Protein AF-A0A2V4L7A8-F1 (afdb_monomer)

Solvent-accessible surface area (backbone atoms only — not comparable to full-atom values): 4605 Å² total; per-residue (Å²): 112,69,73,58,54,53,50,50,51,50,50,51,53,52,52,52,52,53,50,50,52,52,49,52,41,65,77,49,73,58,77,52,75,68,83,50,99,85,51,94,62,78,85,51,57,50,58,58,56,50,52,50,53,50,52,50,52,52,51,54,52,51,50,50,54,52,51,52,51,55,55,69,69,52,71,81,132

Structure (mmCIF, N/CA/C/O backbone):
data_AF-A0A2V4L7A8-F1
#
_entry.id   AF-A0A2V4L7A8-F1
#
loop_
_atom_site.group_PDB
_atom_site.id
_atom_site.type_symbol
_atom_site.label_atom_id
_atom_site.label_alt_id
_atom_site.label_comp_id
_atom_site.label_asym_id
_atom_site.label_entity_id
_atom_site.label_seq_id
_atom_site.pdbx_PDB_ins_code
_atom_site.Cartn_x
_atom_site.Cartn_y
_atom_site.Cartn_z
_atom_site.occupancy
_atom_site.B_iso_or_equiv
_atom_site.auth_seq_id
_atom_site.auth_comp_id
_atom_site.auth_asym_id
_atom_site.auth_atom_id
_atom_site.pdbx_PDB_model_num
ATOM 1 N N . MET A 1 1 ? -20.297 0.175 19.685 1.00 48.94 1 MET A N 1
ATOM 2 C CA . MET A 1 1 ? -19.611 -0.957 19.010 1.00 48.94 1 MET A CA 1
ATOM 3 C C . MET A 1 1 ? -19.659 -0.871 17.483 1.00 48.94 1 MET A C 1
ATOM 5 O O . MET A 1 1 ? -18.625 -1.109 16.867 1.00 48.94 1 MET A O 1
ATOM 9 N N . LEU A 1 2 ? -20.782 -0.450 16.883 1.00 57.97 2 LEU A N 1
ATOM 10 C CA . LEU A 1 2 ? -20.975 -0.328 15.425 1.00 57.97 2 LEU A CA 1
ATOM 11 C C . LEU A 1 2 ? -19.834 0.400 14.676 1.00 57.97 2 LEU A C 1
ATOM 13 O O . LEU A 1 2 ? -19.393 -0.057 13.629 1.00 57.97 2 LEU A O 1
ATOM 17 N N . SER A 1 3 ? -19.274 1.476 15.247 1.00 73.00 3 SER A N 1
ATOM 18 C CA . SER A 1 3 ? -18.218 2.271 14.591 1.00 73.00 3 SER A CA 1
ATOM 19 C C . SER A 1 3 ? -16.839 1.605 14.525 1.00 73.00 3 SER A C 1
ATOM 21 O O . SER A 1 3 ? -15.993 2.034 13.741 1.00 73.00 3 SER A O 1
ATOM 23 N N . ARG A 1 4 ? -16.556 0.600 15.366 1.00 75.19 4 ARG A N 1
ATOM 24 C CA . ARG A 1 4 ? -15.291 -0.154 15.299 1.00 75.19 4 ARG A CA 1
ATOM 25 C C . ARG A 1 4 ? -15.383 -1.241 14.239 1.00 75.19 4 ARG A C 1
ATOM 27 O O . ARG A 1 4 ? -14.480 -1.343 13.423 1.00 75.19 4 ARG A O 1
ATOM 34 N N . VAL A 1 5 ? -16.501 -1.964 14.214 1.00 79.88 5 VAL A N 1
ATOM 35 C CA . VAL A 1 5 ? -16.774 -2.996 13.207 1.00 79.88 5 VAL A CA 1
ATOM 36 C C . VAL A 1 5 ? -16.844 -2.375 11.812 1.00 79.88 5 VAL A C 1
ATOM 38 O O . VAL A 1 5 ? -16.147 -2.837 10.920 1.00 79.88 5 VAL A O 1
ATOM 41 N N . ALA A 1 6 ? -17.565 -1.262 11.641 1.00 75.75 6 ALA A N 1
ATOM 42 C CA . ALA A 1 6 ? -17.649 -0.563 10.357 1.00 75.75 6 ALA A CA 1
ATOM 43 C C . ALA A 1 6 ? -16.279 -0.091 9.837 1.00 75.75 6 ALA A C 1
ATOM 45 O O . ALA A 1 6 ? -15.985 -0.239 8.656 1.00 75.75 6 ALA A O 1
ATOM 46 N N . ARG A 1 7 ? -15.404 0.417 10.719 1.00 77.62 7 ARG A N 1
ATOM 47 C CA . ARG A 1 7 ? -14.028 0.787 10.344 1.00 77.62 7 ARG A CA 1
ATOM 48 C C . ARG A 1 7 ? -13.184 -0.416 9.939 1.00 77.62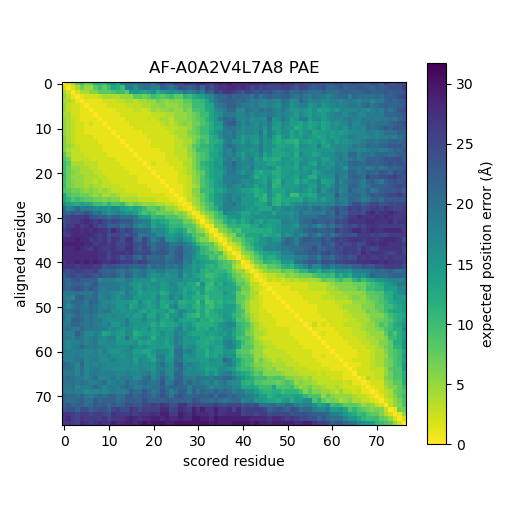 7 ARG A C 1
ATOM 50 O O . ARG A 1 7 ? -12.379 -0.300 9.026 1.00 77.62 7 ARG A O 1
ATOM 57 N N . LEU A 1 8 ? -13.361 -1.547 10.613 1.00 80.44 8 LEU A N 1
ATOM 58 C CA . LEU A 1 8 ? -12.615 -2.774 10.339 1.00 80.44 8 LEU A CA 1
ATOM 59 C C . LEU A 1 8 ? -13.040 -3.388 9.000 1.00 80.44 8 LEU A C 1
ATOM 61 O O . LEU A 1 8 ? -12.189 -3.753 8.198 1.00 80.44 8 LEU A O 1
ATOM 65 N N . VAL A 1 9 ? -14.347 -3.398 8.725 1.00 82.50 9 VAL A N 1
ATOM 66 C CA . VAL A 1 9 ? -14.912 -3.792 7.426 1.00 82.50 9 VAL A CA 1
ATOM 67 C C . VAL A 1 9 ? -14.422 -2.856 6.323 1.00 82.50 9 VAL A C 1
ATOM 69 O O . VAL A 1 9 ? -13.963 -3.328 5.290 1.00 82.50 9 VAL A O 1
ATOM 72 N N . TRP A 1 10 ? -14.435 -1.541 6.554 1.00 78.12 10 TRP A N 1
ATOM 73 C CA . TRP A 1 10 ? -13.910 -0.570 5.594 1.00 78.12 10 TRP A CA 1
ATOM 74 C C . TRP A 1 10 ? -12.428 -0.807 5.281 1.00 78.12 10 TRP A C 1
ATOM 76 O O . TRP A 1 10 ? -12.044 -0.850 4.116 1.00 78.12 10 TRP A O 1
ATOM 86 N N . PHE A 1 11 ? -11.601 -1.031 6.307 1.00 81.19 11 PHE A N 1
ATOM 87 C CA . PHE A 1 11 ? -10.189 -1.374 6.127 1.00 81.19 11 PHE A CA 1
ATOM 88 C C . PHE A 1 11 ? -9.998 -2.653 5.318 1.00 81.19 11 PHE A C 1
ATOM 90 O O . PHE A 1 11 ? -9.186 -2.670 4.398 1.00 81.19 11 PHE A O 1
ATOM 97 N N . ALA A 1 12 ? -10.759 -3.702 5.635 1.00 78.38 12 ALA A N 1
ATOM 98 C CA . ALA A 1 12 ? -10.693 -4.965 4.915 1.00 78.38 12 ALA A CA 1
ATOM 99 C C . ALA A 1 12 ? -11.031 -4.778 3.430 1.00 78.38 12 ALA A C 1
ATOM 101 O O . ALA A 1 12 ? -10.290 -5.253 2.575 1.00 78.38 12 ALA A O 1
ATOM 102 N N . VAL A 1 13 ? -12.092 -4.027 3.120 1.00 80.69 13 VAL A N 1
ATOM 103 C CA . VAL A 1 13 ? -12.510 -3.733 1.740 1.00 80.69 13 VAL A CA 1
ATOM 104 C C . VAL A 1 13 ? -11.428 -2.953 0.992 1.00 80.69 13 VAL A C 1
ATOM 106 O O . VAL A 1 13 ? -11.045 -3.342 -0.108 1.00 80.69 13 VAL A O 1
ATOM 109 N N . VAL A 1 14 ? -10.882 -1.894 1.596 1.00 79.06 14 VAL A N 1
ATOM 110 C CA . VAL A 1 14 ? -9.820 -1.080 0.981 1.00 79.06 14 VAL A CA 1
ATOM 111 C C . VAL A 1 14 ? -8.559 -1.908 0.731 1.00 79.06 14 VAL A C 1
ATOM 113 O O . VAL A 1 14 ? -7.998 -1.843 -0.363 1.00 79.06 14 VAL A O 1
ATOM 116 N N . SER A 1 15 ? -8.126 -2.721 1.698 1.00 78.38 15 SER A N 1
ATOM 117 C CA . SER A 1 15 ? -6.973 -3.611 1.524 1.00 78.38 15 SER A CA 1
ATOM 118 C C . SER A 1 15 ? -7.199 -4.650 0.429 1.00 78.38 15 SER A C 1
ATOM 120 O O . SER A 1 15 ? -6.272 -4.940 -0.322 1.00 78.38 15 SER A O 1
ATOM 122 N N . LEU A 1 16 ? -8.413 -5.187 0.304 1.00 80.44 16 LEU A N 1
ATOM 123 C CA . LEU A 1 16 ? -8.750 -6.186 -0.710 1.00 80.44 16 LEU A CA 1
ATOM 124 C C . LEU A 1 16 ? -8.731 -5.576 -2.119 1.00 80.44 16 LEU A C 1
ATOM 126 O O . LEU A 1 16 ? -8.172 -6.174 -3.038 1.00 80.44 16 LEU A O 1
ATOM 130 N N . ILE A 1 17 ? -9.243 -4.351 -2.276 1.00 76.06 17 ILE A N 1
ATOM 131 C CA . ILE A 1 17 ? -9.162 -3.589 -3.532 1.00 76.06 17 ILE A CA 1
ATOM 132 C C . ILE A 1 17 ? -7.701 -3.274 -3.876 1.00 76.06 17 ILE A C 1
ATOM 134 O O . ILE A 1 17 ? -7.258 -3.576 -4.982 1.00 76.06 17 ILE A O 1
ATOM 138 N N . ALA A 1 18 ? -6.931 -2.729 -2.930 1.00 78.12 18 ALA A N 1
ATOM 139 C CA . ALA A 1 18 ? -5.524 -2.394 -3.150 1.00 78.12 18 ALA A CA 1
ATOM 140 C C . ALA A 1 18 ? -4.686 -3.631 -3.516 1.00 78.12 18 ALA A C 1
ATOM 142 O O . ALA A 1 18 ? -3.913 -3.587 -4.470 1.00 78.12 18 ALA A O 1
ATOM 143 N N . GLY A 1 19 ? -4.884 -4.750 -2.811 1.00 79.44 19 GLY A N 1
ATOM 144 C CA . GLY A 1 19 ? -4.224 -6.021 -3.106 1.00 79.44 19 GLY A CA 1
ATOM 145 C C . GLY A 1 19 ? -4.600 -6.579 -4.479 1.00 79.44 19 GLY A C 1
ATOM 146 O O . GLY A 1 19 ? -3.726 -7.041 -5.207 1.00 79.44 19 GLY A O 1
ATOM 147 N N . SER A 1 20 ? -5.872 -6.471 -4.872 1.00 70.00 20 SER A N 1
ATOM 148 C CA . SER A 1 20 ? -6.340 -6.912 -6.194 1.00 70.00 20 SER A CA 1
ATOM 149 C C . SER A 1 20 ? -5.727 -6.084 -7.322 1.00 70.00 20 SER A C 1
ATOM 151 O O . SER A 1 20 ? -5.285 -6.645 -8.318 1.00 70.00 20 SER A O 1
ATOM 153 N N . ILE A 1 21 ? -5.633 -4.761 -7.151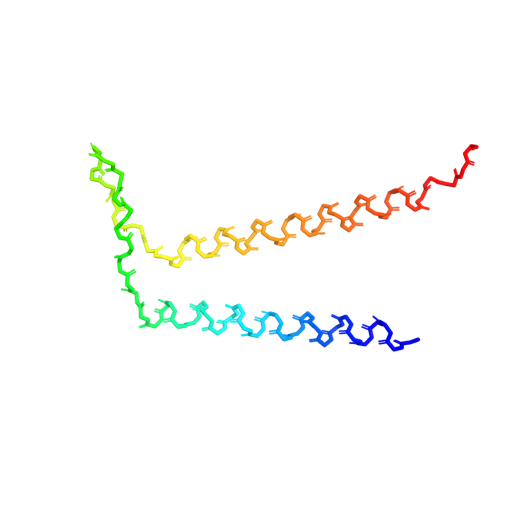 1.00 74.00 21 ILE A N 1
ATOM 154 C CA . ILE A 1 21 ? -4.963 -3.867 -8.107 1.00 74.00 21 ILE A CA 1
ATOM 155 C C . ILE A 1 21 ? -3.476 -4.229 -8.218 1.00 74.00 21 ILE A C 1
ATOM 157 O O . ILE A 1 21 ? -2.939 -4.313 -9.320 1.00 74.00 21 ILE A O 1
ATOM 161 N N . LEU A 1 22 ? -2.820 -4.501 -7.089 1.00 73.31 22 LEU A N 1
ATOM 162 C CA . LEU A 1 22 ? -1.406 -4.871 -7.041 1.00 73.31 22 LEU A CA 1
ATOM 163 C C . LEU A 1 22 ? -1.144 -6.209 -7.746 1.00 73.31 22 LEU A C 1
ATOM 165 O O . LEU A 1 22 ? -0.201 -6.309 -8.527 1.00 73.31 22 LEU A O 1
ATOM 169 N N . LEU A 1 23 ? -2.012 -7.204 -7.542 1.00 72.88 23 LEU A N 1
ATOM 170 C CA . LEU A 1 23 ? -1.972 -8.479 -8.263 1.00 72.88 23 LEU A CA 1
ATOM 171 C C . LEU A 1 23 ? -2.226 -8.302 -9.762 1.00 72.88 23 LEU A C 1
ATOM 173 O O . LEU A 1 23 ? -1.513 -8.898 -10.565 1.00 72.88 23 LEU A O 1
ATOM 177 N N . LEU A 1 24 ? -3.191 -7.462 -10.142 1.00 67.56 24 LEU A N 1
ATOM 178 C CA . LEU A 1 24 ? -3.510 -7.176 -11.541 1.00 67.56 24 LEU A CA 1
ATOM 179 C C . LEU A 1 24 ? -2.302 -6.576 -12.274 1.00 67.56 24 LEU A C 1
ATOM 181 O O . LEU A 1 24 ? -1.974 -7.011 -13.376 1.00 67.56 24 LEU A O 1
ATOM 185 N N . ILE A 1 25 ? -1.621 -5.623 -11.635 1.00 67.75 25 ILE A N 1
ATOM 186 C CA . ILE A 1 25 ? -0.398 -4.981 -12.136 1.00 67.75 25 ILE A CA 1
ATOM 187 C C . ILE A 1 25 ? 0.762 -5.972 -12.208 1.00 67.75 25 ILE A C 1
ATOM 189 O O . ILE A 1 25 ? 1.557 -5.927 -13.142 1.00 67.75 25 ILE A O 1
ATOM 193 N N . LEU A 1 26 ? 0.885 -6.861 -11.222 1.00 66.94 26 LEU A N 1
ATOM 194 C CA . LEU A 1 26 ? 1.959 -7.848 -11.200 1.00 66.94 26 LEU A CA 1
ATOM 195 C C . LEU A 1 26 ? 1.775 -8.908 -12.296 1.00 66.94 26 LEU A C 1
ATOM 197 O O . LEU A 1 26 ? 2.754 -9.334 -12.901 1.00 66.94 26 LEU A O 1
ATOM 201 N N . GLN A 1 27 ? 0.530 -9.312 -12.563 1.00 69.44 27 GLN A N 1
ATOM 202 C CA . GLN A 1 27 ? 0.183 -10.244 -13.640 1.00 69.44 27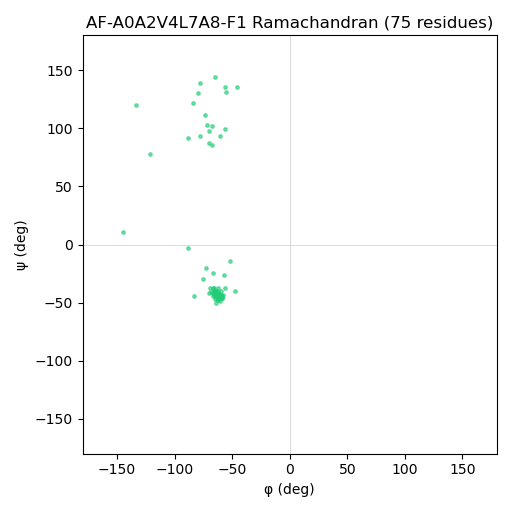 GLN A CA 1
ATOM 203 C C . GLN A 1 27 ? 0.239 -9.600 -15.026 1.00 69.44 27 GLN A C 1
ATOM 205 O O . GLN A 1 27 ? 0.528 -10.284 -16.003 1.00 69.44 27 GLN A O 1
ATOM 210 N N . ASN A 1 28 ? -0.017 -8.295 -15.115 1.00 63.91 28 ASN A N 1
ATOM 211 C CA . ASN A 1 28 ? 0.043 -7.531 -16.355 1.00 63.91 28 ASN A CA 1
ATOM 212 C C . ASN A 1 28 ? 1.052 -6.395 -16.188 1.00 63.91 28 ASN A C 1
ATOM 214 O O . ASN A 1 28 ? 0.639 -5.252 -15.965 1.00 63.91 28 ASN A O 1
ATOM 218 N N . PRO A 1 29 ? 2.365 -6.681 -16.279 1.00 60.19 29 PRO A N 1
ATOM 219 C CA . PRO A 1 29 ? 3.386 -5.651 -16.202 1.00 60.19 29 PRO A CA 1
ATOM 220 C C . PRO A 1 29 ? 3.279 -4.750 -17.437 1.00 60.19 29 PRO A C 1
ATOM 222 O O . PRO A 1 29 ? 3.945 -4.955 -18.447 1.00 60.19 29 PRO A O 1
ATOM 225 N N . GLN A 1 30 ? 2.411 -3.741 -17.380 1.00 55.41 30 GLN A N 1
ATOM 226 C CA . GLN A 1 30 ? 2.452 -2.643 -18.331 1.00 55.41 30 GLN A CA 1
ATOM 227 C C . GLN A 1 30 ? 3.651 -1.769 -17.965 1.00 55.41 30 GLN A C 1
ATOM 229 O O . GLN A 1 30 ? 3.657 -1.117 -16.915 1.00 55.41 30 GLN A O 1
ATOM 234 N N . SER A 1 31 ? 4.674 -1.771 -18.825 1.00 55.94 31 SER A N 1
ATOM 235 C CA . SER A 1 31 ? 5.814 -0.857 -18.739 1.00 55.94 31 SER A CA 1
ATOM 236 C C . SER A 1 31 ? 5.296 0.577 -18.758 1.00 55.94 31 SER A C 1
ATOM 238 O O . SER A 1 31 ? 4.941 1.129 -19.798 1.00 55.94 31 SER A O 1
ATOM 240 N N . SER A 1 32 ? 5.201 1.176 -17.576 1.00 53.38 32 SER A N 1
ATOM 241 C CA . SER A 1 32 ? 4.776 2.559 -17.424 1.00 53.38 32 SER A CA 1
ATOM 242 C C . SER A 1 32 ? 5.962 3.441 -17.782 1.00 53.38 32 SER A C 1
ATOM 244 O O . SER A 1 32 ? 6.828 3.705 -16.952 1.00 53.38 32 SER A O 1
ATOM 246 N N . ARG A 1 33 ? 6.036 3.860 -19.048 1.00 53.22 33 ARG A N 1
ATOM 247 C CA . ARG A 1 33 ? 7.001 4.869 -19.483 1.00 53.22 33 ARG A CA 1
ATOM 248 C C . ARG A 1 33 ? 6.566 6.216 -18.921 1.00 53.22 33 ARG A C 1
ATOM 250 O O . ARG A 1 33 ? 5.633 6.838 -19.425 1.00 53.22 33 ARG A O 1
ATOM 257 N N . PHE A 1 34 ? 7.230 6.662 -17.859 1.00 50.19 34 PHE A N 1
ATOM 258 C CA . PHE A 1 34 ? 7.097 8.038 -17.400 1.00 50.19 34 PHE A CA 1
ATOM 259 C C . PHE A 1 34 ? 7.780 8.937 -18.428 1.00 50.19 34 PHE A C 1
ATOM 261 O O . PHE A 1 34 ? 9.000 9.088 -18.431 1.00 50.19 34 PHE A O 1
ATOM 268 N N . HIS A 1 35 ? 6.988 9.508 -19.334 1.00 48.31 35 HIS A N 1
ATOM 269 C CA . HIS A 1 35 ? 7.465 10.519 -20.266 1.00 48.31 35 HIS A CA 1
ATOM 270 C C . HIS A 1 35 ? 7.767 11.812 -19.498 1.00 48.31 35 HIS A C 1
ATOM 272 O O . HIS A 1 35 ? 6.921 12.693 -19.361 1.00 48.31 35 HIS A O 1
ATOM 278 N N . PHE A 1 36 ? 8.987 11.925 -18.980 1.00 53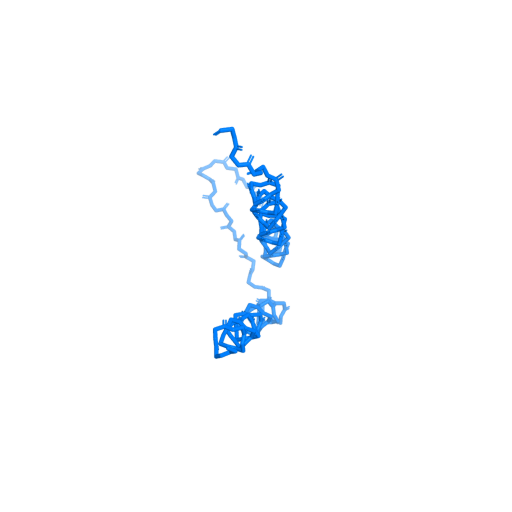.66 36 PHE A N 1
ATOM 279 C CA . PHE A 1 36 ? 9.569 13.214 -18.623 1.00 53.66 36 PHE A CA 1
ATOM 280 C C . PHE A 1 36 ? 10.090 13.854 -19.914 1.00 53.66 36 PHE A C 1
ATOM 282 O O . PHE A 1 36 ? 10.784 13.188 -20.677 1.00 53.66 36 PHE A O 1
ATOM 289 N N . LEU A 1 37 ? 9.743 15.123 -20.174 1.00 53.94 37 LEU A N 1
ATOM 290 C CA . LEU A 1 37 ? 9.899 15.798 -21.478 1.00 53.94 37 LEU A CA 1
ATOM 291 C C . LEU A 1 37 ? 11.306 15.729 -22.123 1.00 53.94 37 LEU A C 1
ATOM 293 O O . LEU A 1 37 ? 11.416 16.034 -23.305 1.00 53.94 37 LEU A O 1
ATOM 297 N N . PHE A 1 38 ? 12.361 15.341 -21.394 1.00 55.62 38 PHE A N 1
ATOM 298 C CA . PHE A 1 38 ? 13.748 15.341 -21.883 1.00 55.62 38 PHE A CA 1
ATOM 299 C C . PHE A 1 38 ? 14.638 14.197 -21.356 1.00 55.62 38 PHE A C 1
ATOM 301 O O . PHE A 1 38 ? 15.851 14.253 -21.542 1.00 55.62 38 PHE A O 1
ATOM 308 N N . TRP A 1 39 ? 14.090 13.168 -20.696 1.00 50.47 39 TRP A N 1
ATOM 309 C CA . TRP A 1 39 ? 14.908 12.089 -20.117 1.00 50.47 39 TRP A CA 1
ATOM 310 C C . TRP A 1 39 ? 14.325 10.715 -20.450 1.00 50.47 39 TRP A C 1
ATOM 312 O O . TRP A 1 39 ? 13.199 10.410 -20.052 1.00 50.47 39 TRP A O 1
ATOM 322 N N . GLU A 1 40 ? 15.092 9.871 -21.148 1.00 56.19 40 GLU A N 1
ATOM 323 C CA . GLU A 1 40 ? 14.767 8.446 -21.262 1.00 56.19 40 GLU A CA 1
ATOM 324 C C . GLU A 1 40 ? 14.945 7.810 -19.884 1.00 56.19 40 GLU A C 1
ATOM 326 O O . GLU A 1 40 ? 16.062 7.607 -19.403 1.00 56.19 40 GLU A O 1
ATOM 331 N N . THR A 1 41 ? 13.835 7.585 -19.185 1.00 57.97 41 THR A N 1
ATOM 332 C CA . THR A 1 41 ? 13.871 6.927 -17.882 1.00 57.97 41 THR A CA 1
ATOM 333 C C . THR A 1 41 ? 14.041 5.420 -18.072 1.00 57.97 41 THR A C 1
ATOM 335 O O . THR A 1 41 ? 13.410 4.842 -18.960 1.00 57.97 41 THR A O 1
ATOM 338 N N . PRO A 1 42 ? 14.874 4.759 -17.245 1.00 56.91 42 PRO A N 1
ATOM 339 C CA . PRO A 1 42 ? 14.917 3.305 -17.218 1.00 56.91 42 PRO A CA 1
ATOM 340 C C . PRO A 1 42 ? 13.513 2.779 -16.918 1.00 56.91 42 PRO A C 1
ATOM 342 O O . PRO A 1 42 ? 12.824 3.324 -16.052 1.00 56.91 42 PRO A O 1
ATOM 345 N N . GLU A 1 43 ? 13.084 1.753 -17.657 1.00 61.62 43 GLU A N 1
ATOM 346 C CA . GLU A 1 43 ? 11.756 1.154 -17.522 1.00 61.62 43 GLU A CA 1
ATOM 347 C C . GLU A 1 43 ? 11.593 0.593 -16.106 1.00 61.62 43 GLU A C 1
ATO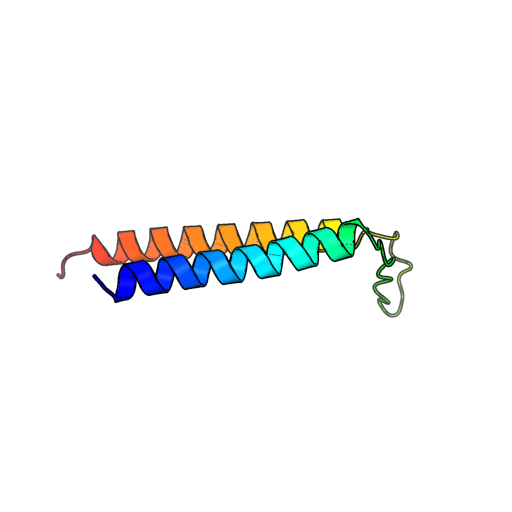M 349 O O . GLU A 1 43 ? 12.013 -0.521 -15.796 1.00 61.62 43 GLU A O 1
ATOM 354 N N . LEU A 1 44 ? 11.031 1.407 -15.213 1.00 61.22 44 LEU A N 1
ATOM 355 C CA . LEU A 1 44 ? 10.786 1.014 -13.841 1.00 61.22 44 LEU A CA 1
ATOM 356 C C . LEU A 1 44 ? 9.451 0.259 -13.806 1.00 61.22 44 LEU A C 1
ATOM 358 O O . LEU A 1 44 ? 8.424 0.826 -14.195 1.00 61.22 44 LEU A O 1
ATOM 362 N N . PRO A 1 45 ? 9.425 -1.002 -13.342 1.00 67.75 45 PRO A N 1
ATOM 363 C CA . PRO A 1 45 ? 8.184 -1.748 -13.228 1.00 67.75 45 PRO A CA 1
ATOM 364 C C . PRO A 1 45 ? 7.180 -0.976 -12.373 1.00 67.75 45 PRO A C 1
ATOM 366 O O . PRO A 1 45 ? 7.499 -0.541 -11.263 1.00 67.75 45 PRO A O 1
ATOM 369 N N . PHE A 1 46 ? 5.947 -0.840 -12.863 1.00 69.56 46 PHE A N 1
ATOM 370 C CA . PHE A 1 46 ? 4.882 -0.126 -12.151 1.00 69.56 46 PHE A CA 1
ATOM 371 C C . PHE A 1 46 ? 4.625 -0.704 -10.745 1.00 69.56 46 PHE A C 1
ATOM 373 O O . PHE A 1 46 ? 4.239 0.014 -9.823 1.00 69.56 46 PHE A O 1
ATOM 380 N N . SER A 1 47 ? 4.936 -1.989 -10.549 1.00 70.75 47 SER A N 1
ATOM 381 C CA . SER A 1 47 ? 4.916 -2.665 -9.251 1.00 70.75 47 SER A CA 1
ATOM 382 C C . SER A 1 47 ? 5.799 -1.991 -8.195 1.00 70.75 47 SER A C 1
ATOM 384 O O . SER A 1 47 ? 5.381 -1.894 -7.043 1.00 70.75 47 SER A O 1
ATOM 386 N N . ILE A 1 48 ? 6.973 -1.466 -8.562 1.00 70.56 48 ILE A N 1
ATOM 387 C CA . ILE A 1 48 ? 7.881 -0.781 -7.626 1.00 70.56 48 ILE A CA 1
ATOM 388 C C . ILE A 1 48 ? 7.227 0.492 -7.087 1.00 70.56 48 ILE A C 1
ATOM 390 O O . ILE A 1 48 ? 7.253 0.746 -5.883 1.00 70.56 48 ILE A O 1
ATOM 394 N N . LEU A 1 49 ? 6.587 1.264 -7.965 1.00 73.06 49 LEU A N 1
ATOM 395 C CA . LEU A 1 49 ? 5.883 2.486 -7.579 1.00 73.06 49 LEU A CA 1
ATOM 396 C C . LEU A 1 49 ? 4.672 2.188 -6.702 1.00 73.06 49 LEU A C 1
ATOM 398 O O . LEU A 1 49 ? 4.424 2.913 -5.740 1.00 73.06 49 LEU A O 1
ATOM 402 N N . LEU A 1 50 ? 3.956 1.099 -6.987 1.00 76.44 50 LEU A N 1
ATOM 403 C CA . LEU A 1 50 ? 2.822 0.683 -6.172 1.00 76.44 50 LEU A CA 1
ATOM 404 C C . LEU A 1 50 ? 3.252 0.261 -4.764 1.00 76.44 50 LEU A C 1
ATOM 406 O O . LEU A 1 50 ? 2.622 0.661 -3.787 1.00 76.44 50 LEU A O 1
ATOM 410 N N . ILE A 1 51 ? 4.344 -0.501 -4.652 1.00 78.81 51 ILE A N 1
ATOM 411 C CA . ILE A 1 51 ? 4.925 -0.895 -3.363 1.00 78.81 51 ILE A CA 1
ATOM 412 C C . ILE A 1 51 ? 5.362 0.348 -2.581 1.00 78.81 51 ILE A C 1
ATOM 414 O O . ILE A 1 51 ? 5.051 0.456 -1.394 1.00 78.81 51 ILE A O 1
ATOM 418 N N . LEU A 1 52 ? 6.020 1.311 -3.237 1.00 74.25 52 LEU A N 1
ATOM 419 C CA . LEU A 1 52 ? 6.415 2.572 -2.605 1.00 74.25 52 LEU A CA 1
ATOM 420 C C . LEU A 1 52 ? 5.203 3.361 -2.099 1.00 74.25 52 LEU A C 1
ATOM 422 O O . LEU A 1 52 ? 5.192 3.797 -0.949 1.00 74.25 52 LEU A O 1
ATOM 426 N N . ALA A 1 53 ? 4.178 3.526 -2.937 1.00 76.31 53 ALA A N 1
ATOM 427 C CA . ALA A 1 53 ? 2.965 4.258 -2.586 1.00 76.31 53 ALA A CA 1
ATOM 428 C C . ALA A 1 53 ? 2.224 3.594 -1.418 1.00 76.31 53 ALA A C 1
ATOM 430 O O . ALA A 1 53 ? 1.782 4.273 -0.490 1.00 76.31 53 ALA A O 1
ATOM 431 N N . PHE A 1 54 ? 2.136 2.262 -1.424 1.00 79.00 54 PHE A N 1
ATOM 432 C CA . PHE A 1 54 ? 1.507 1.502 -0.351 1.00 79.00 54 PHE A CA 1
ATOM 433 C C . PHE A 1 54 ? 2.300 1.596 0.959 1.00 79.00 54 PHE A C 1
ATOM 435 O O . PHE A 1 54 ? 1.723 1.862 2.015 1.00 79.00 54 PHE A O 1
ATOM 442 N N . GLY A 1 55 ? 3.628 1.462 0.895 1.00 82.00 55 GLY A N 1
ATOM 443 C CA . GLY A 1 55 ? 4.515 1.638 2.045 1.00 82.00 55 GLY A CA 1
ATOM 4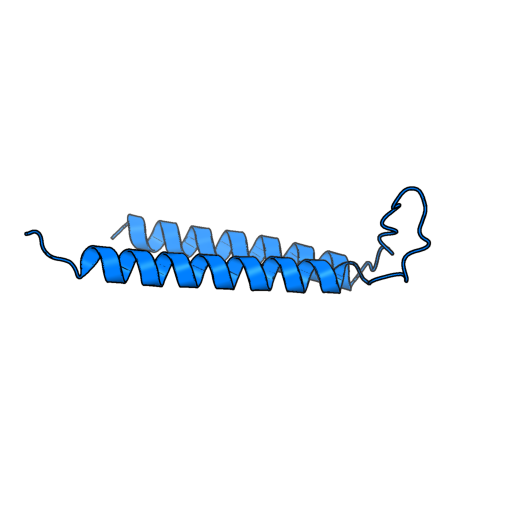44 C C . GLY A 1 55 ? 4.417 3.040 2.648 1.00 82.00 55 GLY A C 1
ATOM 445 O O . GLY A 1 55 ? 4.288 3.182 3.865 1.00 82.00 55 GLY A O 1
ATOM 446 N N . LEU A 1 56 ? 4.384 4.074 1.803 1.00 79.25 56 LEU A N 1
ATOM 447 C CA . LEU A 1 56 ? 4.192 5.458 2.233 1.00 79.25 56 LEU A CA 1
ATOM 448 C C . LEU A 1 56 ? 2.822 5.651 2.899 1.00 79.25 56 LEU A C 1
ATOM 450 O O . LEU A 1 56 ? 2.736 6.279 3.954 1.00 79.25 56 LEU A O 1
ATOM 454 N N . GLY A 1 57 ? 1.763 5.065 2.335 1.00 81.69 57 GLY A N 1
ATOM 455 C CA . GLY A 1 57 ? 0.418 5.095 2.914 1.00 81.69 57 GLY A CA 1
ATOM 456 C C . GLY A 1 57 ? 0.365 4.488 4.319 1.00 81.69 57 GLY A C 1
ATOM 457 O O . GLY A 1 57 ? -0.175 5.107 5.238 1.00 81.69 57 GLY A O 1
ATOM 458 N N . ILE A 1 58 ? 0.989 3.322 4.519 1.00 83.00 58 ILE A N 1
ATOM 459 C CA . ILE A 1 58 ? 1.101 2.684 5.841 1.00 83.00 58 ILE A CA 1
ATOM 460 C C . ILE A 1 58 ? 1.891 3.571 6.808 1.00 83.00 58 ILE A C 1
ATOM 462 O O . ILE A 1 58 ? 1.468 3.765 7.950 1.00 83.00 58 ILE A O 1
ATOM 466 N N . PHE A 1 59 ? 3.015 4.130 6.363 1.00 84.31 59 PHE A N 1
ATOM 467 C CA . PHE A 1 59 ? 3.869 4.974 7.194 1.00 84.31 59 PHE A CA 1
ATOM 468 C C . PHE A 1 59 ? 3.141 6.236 7.677 1.00 84.31 59 PHE A C 1
ATOM 470 O O . PHE A 1 59 ? 3.145 6.540 8.873 1.00 84.31 59 PHE A O 1
ATOM 477 N N . VAL A 1 60 ? 2.440 6.928 6.775 1.00 79.75 60 VAL A N 1
ATOM 478 C CA . VAL A 1 60 ? 1.622 8.107 7.102 1.00 79.75 60 VAL A CA 1
ATOM 479 C C . VAL A 1 60 ? 0.494 7.739 8.065 1.00 79.75 60 VAL A C 1
ATOM 481 O O . VAL A 1 60 ? 0.257 8.444 9.047 1.00 79.75 60 VAL A O 1
ATOM 484 N N . MET A 1 61 ? -0.178 6.610 7.836 1.00 83.69 61 MET A N 1
ATOM 485 C CA . MET A 1 61 ? -1.235 6.128 8.722 1.00 83.69 61 MET A CA 1
ATOM 486 C C . MET A 1 61 ? -0.712 5.834 10.132 1.00 83.69 61 MET A C 1
ATOM 488 O O . MET A 1 61 ? -1.348 6.213 11.119 1.00 83.69 61 MET A O 1
ATOM 492 N N . MET A 1 62 ? 0.457 5.200 10.237 1.00 83.06 62 MET A N 1
ATOM 493 C CA . MET A 1 62 ? 1.103 4.904 11.514 1.00 83.06 62 MET A CA 1
ATOM 494 C C . MET A 1 62 ? 1.492 6.186 12.254 1.00 83.06 62 MET A C 1
ATOM 496 O O . MET A 1 62 ? 1.184 6.321 13.439 1.00 83.06 62 MET A O 1
ATOM 500 N N . LEU A 1 63 ? 2.084 7.159 11.556 1.00 84.56 63 LEU A N 1
ATOM 501 C CA . LEU A 1 63 ? 2.386 8.482 12.108 1.00 84.56 63 LEU A CA 1
ATOM 502 C C . LEU A 1 63 ? 1.131 9.189 12.626 1.00 84.56 63 LEU A C 1
ATOM 504 O O . LEU A 1 63 ? 1.143 9.744 13.722 1.00 84.56 63 LEU A O 1
ATOM 508 N N . CYS A 1 64 ? 0.031 9.129 11.877 1.00 82.31 64 CYS A N 1
ATOM 509 C CA . CYS A 1 64 ? -1.232 9.745 12.271 1.00 82.31 64 CYS A CA 1
ATOM 510 C C . CYS A 1 64 ? -1.828 9.074 13.524 1.00 82.31 64 CYS A C 1
ATOM 512 O O . CYS A 1 64 ? -2.276 9.755 14.446 1.00 82.31 64 CYS A O 1
ATOM 514 N N . LEU A 1 65 ? -1.763 7.741 13.610 1.00 82.94 65 LEU A N 1
ATOM 515 C CA . LEU A 1 65 ? -2.170 6.966 14.789 1.00 82.94 65 LEU A CA 1
ATOM 516 C C . LEU A 1 65 ? -1.336 7.310 16.028 1.00 82.94 65 LEU A C 1
ATOM 518 O O . LEU A 1 65 ? -1.897 7.514 17.108 1.00 82.94 65 LEU A O 1
ATOM 522 N N . VAL A 1 66 ? -0.012 7.401 15.881 1.00 82.12 66 VAL A N 1
ATOM 523 C CA . VAL A 1 66 ? 0.901 7.791 16.965 1.00 82.12 66 VAL A CA 1
ATOM 524 C C . VAL A 1 66 ? 0.641 9.235 17.392 1.00 82.12 66 VAL A C 1
ATOM 526 O O . VAL A 1 66 ? 0.476 9.492 18.584 1.00 82.12 66 VAL A O 1
ATOM 529 N N . GLY A 1 67 ? 0.513 10.161 16.441 1.00 80.00 67 GLY A N 1
ATOM 530 C CA . GLY A 1 67 ? 0.193 11.564 16.699 1.00 80.00 67 GLY A CA 1
ATOM 531 C C . GLY A 1 67 ? -1.141 11.737 17.424 1.00 80.00 67 GLY A C 1
ATOM 532 O O . GLY A 1 67 ? -1.209 12.448 18.423 1.00 80.00 67 GLY A O 1
ATOM 533 N N . TYR A 1 68 ? -2.185 11.020 17.002 1.00 78.50 68 TYR A N 1
ATOM 534 C CA . TYR A 1 68 ? -3.487 11.029 17.673 1.00 78.50 68 TYR A CA 1
ATOM 535 C C . TYR A 1 68 ? -3.400 10.495 19.108 1.00 78.50 68 TYR A C 1
ATOM 537 O O . TYR A 1 68 ? -4.009 11.052 20.023 1.00 78.50 68 TYR A O 1
ATOM 545 N N . LYS A 1 69 ? -2.625 9.426 19.327 1.00 75.44 69 LYS A N 1
ATOM 546 C CA . LYS A 1 69 ? -2.418 8.843 20.658 1.00 75.44 69 LYS A CA 1
ATOM 547 C C . LYS A 1 69 ? -1.645 9.798 21.573 1.00 75.44 69 LYS A C 1
ATOM 549 O O . LYS A 1 69 ? -2.037 9.965 22.722 1.00 75.44 69 LYS A O 1
ATOM 554 N N . LEU A 1 70 ? -0.617 10.472 21.057 1.00 74.81 70 LEU A N 1
ATOM 555 C CA . LEU A 1 70 ? 0.135 11.506 21.776 1.00 74.81 70 LEU A CA 1
ATOM 556 C C . LEU A 1 70 ? -0.734 12.728 22.107 1.00 74.81 70 LEU A C 1
ATOM 558 O O . LEU A 1 70 ? -0.678 13.225 23.228 1.00 74.81 70 LEU A O 1
ATOM 562 N N . PHE A 1 71 ? -1.592 13.169 21.183 1.00 67.81 71 PHE A N 1
ATOM 563 C CA . PHE A 1 71 ? -2.542 14.261 21.429 1.00 67.81 71 PHE A CA 1
ATOM 564 C C . PHE A 1 71 ? -3.574 13.907 22.503 1.00 67.81 71 PHE A C 1
ATOM 566 O O . PHE A 1 71 ? -3.872 14.726 23.365 1.00 67.81 71 PHE A O 1
ATOM 573 N N . ARG A 1 72 ? -4.090 12.673 22.494 1.00 65.06 72 ARG A N 1
ATOM 574 C CA . ARG A 1 72 ? -5.004 12.156 23.528 1.00 65.06 72 ARG A CA 1
ATOM 575 C C . ARG A 1 72 ? -4.344 11.995 24.902 1.00 65.06 72 ARG A C 1
ATOM 577 O O . ARG A 1 72 ? -5.060 11.992 25.897 1.00 65.06 72 ARG A O 1
ATOM 584 N N . LEU A 1 73 ? -3.020 11.831 24.951 1.00 62.19 73 LEU A N 1
ATOM 585 C CA . LEU A 1 73 ? -2.231 11.688 26.180 1.00 62.19 73 LEU A CA 1
ATOM 586 C C . LEU A 1 73 ? -1.768 13.025 26.774 1.00 62.19 73 LEU A C 1
ATOM 588 O O . LEU A 1 73 ? -1.172 13.017 27.846 1.00 62.19 73 LEU A O 1
ATOM 592 N N . LYS A 1 74 ? -2.047 14.165 26.130 1.00 53.88 74 LYS A N 1
ATOM 593 C CA . LYS A 1 74 ? -2.004 15.479 26.782 1.00 53.88 74 LYS A CA 1
ATOM 594 C C . LYS A 1 74 ? -3.391 15.754 27.387 1.00 53.88 74 LYS A C 1
ATOM 596 O O . LYS A 1 74 ? -4.256 16.264 26.673 1.00 53.88 74 LYS A O 1
ATOM 601 N N . PRO A 1 75 ? -3.658 15.403 28.663 1.00 51.47 75 PRO A N 1
ATOM 602 C CA . PRO A 1 75 ? -4.809 15.967 29.349 1.00 51.47 75 PRO A CA 1
ATOM 603 C C . PRO A 1 75 ? -4.562 17.473 29.484 1.00 51.47 75 PRO A C 1
ATOM 605 O O . PRO A 1 75 ? -3.413 17.906 29.599 1.00 51.47 75 PRO A O 1
ATOM 608 N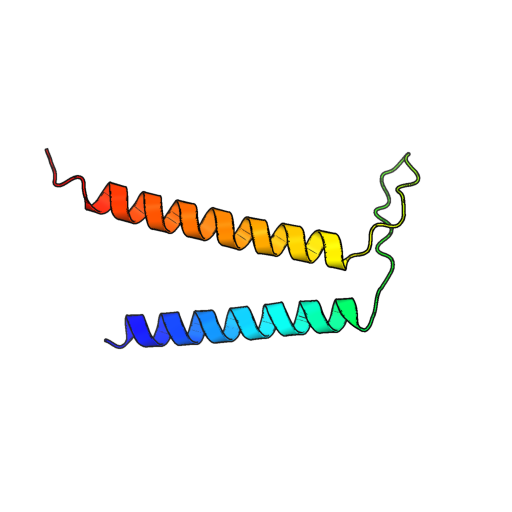 N . GLY A 1 76 ? -5.630 18.261 29.376 1.00 62.97 76 GLY A N 1
ATOM 609 C CA . GLY A 1 76 ? -5.575 19.719 29.395 1.00 62.97 76 GLY A CA 1
ATOM 610 C C . GLY A 1 76 ? -4.680 2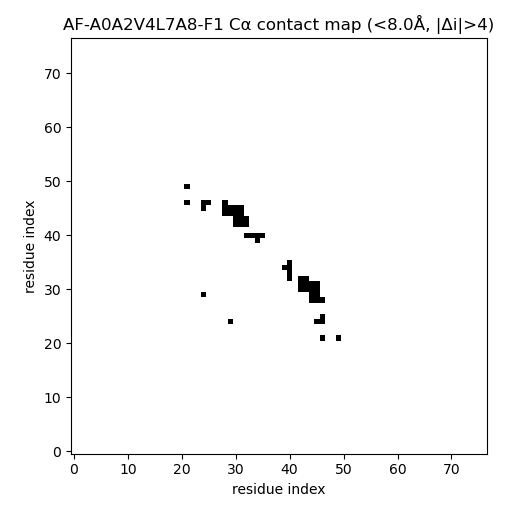0.270 30.508 1.00 62.97 76 GLY A C 1
ATOM 611 O O . GLY A 1 76 ? -4.726 19.804 31.647 1.00 62.97 76 GLY A O 1
ATOM 612 N N . ARG A 1 77 ? -3.867 21.262 30.140 1.00 44.72 77 ARG A N 1
ATOM 613 C CA . ARG A 1 77 ? -3.684 22.412 31.023 1.00 44.72 77 ARG A CA 1
ATOM 614 C C . ARG A 1 77 ? -4.947 23.253 30.957 1.00 44.72 77 ARG A C 1
ATOM 616 O O . ARG A 1 77 ? -5.509 23.320 29.839 1.00 44.72 77 ARG A O 1
#

Secondary structure (DSSP, 8-state):
-HHHHHHHHHHHHHHHHHHHHHHHHHHS-------BTTB------HHHHHHHHHHHHHHHHHHHHHHHHHHHT----

Radius of gyration: 18.56 Å; Cα contacts (8 Å, |Δi|>4): 26; chains: 1; bounding box: 36×33×53 Å

InterPro domains:
  IPR010445 Lipopolysaccharide assembly protein A domain [PF06305] (27-74)

pLDDT: mean 70.04, std 11.08, range [44.72, 84.56]

Mean predicted aligned error: 13.84 Å

Sequence (77 aa):
MLSRVARLVWFAVVSLIAGSILLLILQNPQSSRFHFLFWETPELPFSILLILAFGLGIFVMMLCLVGYKLFRLKPGR

Organism: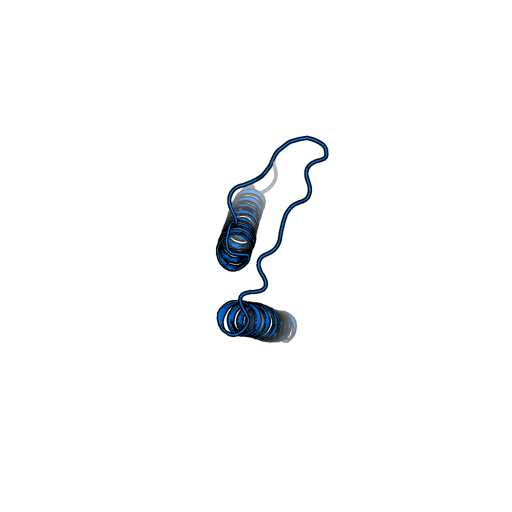 Aquipseudomonas alcaligenes (NCBI:txid43263)

Foldseek 3Di:
DVVVVVVVVVVVVVVVVLVVVLVVLVVPFDQPQPCDPPDRDDRDGVSVVSVVVVVVVVVVVVVVVVVVVVVVVPDDD